Protein AF-A0A0H2SEQ3-F1 (afdb_monomer)

Solvent-accessible surface area (backbone atoms only — not comparable to full-atom values): 4459 Å² total; per-residue (Å²): 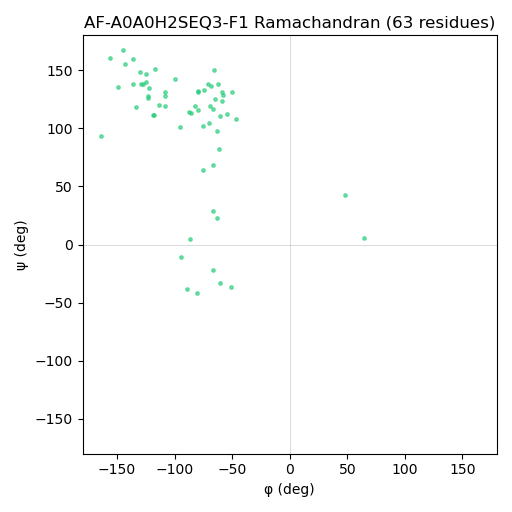131,83,62,88,73,51,45,76,49,78,40,61,84,80,80,78,93,64,97,65,85,67,86,67,81,70,67,72,45,32,41,38,36,30,30,80,47,75,56,95,92,37,85,43,73,50,72,79,44,75,50,66,39,73,93,74,58,77,73,75,71,80,90,78,130

Mean predicted aligned error: 9.79 Å

Foldseek 3Di:
DADPQKDKDWDFDDDPDDPDPDPDPTDTFKMWIWHWDQDPNDTDIGTPDIDGDPVPDDPPDPPDD

Radius of gyration: 17.38 Å; Cα contacts (8 Å, |Δi|>4): 76; chains: 1; bounding box: 42×44×41 Å

Sequence (65 aa):
MFHELARIVLLSPIQVETDDQSKDLRPLQAFAIFRFEREDKRNMIYCYELQVRKSELRTLCPAFC

Organism: NCBI:txid27342

Nearest PDB structures (foldseek):
  5ldk-assembly1_A  TM=6.865E-01  e=1.392E+00  Escherichia coli BL21(DE3)
  8tl6-assembly1_A  TM=4.393E-01  e=2.584E+00  Homo sapiens
  6ue5-assembly1_B  TM=4.668E-01  e=4.511E+00  Homo sapiens
  5n61-assembly1_P  TM=3.977E-01  e=8.378E+00  Saccharomyces cerevisiae S288C

Secondary structure (DSSP, 8-state):
---TT-EEEEE-PPPP--S------PPP-EEEEEEEEEETTEEEEEEEEEEE-GGG---------

pLDDT: mean 80.09, std 16.95, range [42.03, 96.69]

Structure (mmCIF, N/CA/C/O backbone):
data_AF-A0A0H2SEQ3-F1
#
_entry.id   AF-A0A0H2SEQ3-F1
#
loop_
_atom_site.group_PDB
_atom_site.id
_atom_site.type_symbol
_atom_site.label_atom_id
_atom_site.label_alt_id
_atom_site.label_comp_id
_atom_site.label_asym_id
_atom_site.label_entity_id
_atom_site.label_seq_id
_atom_site.pdbx_PDB_ins_code
_atom_site.Cartn_x
_atom_site.Cartn_y
_atom_site.Cartn_z
_atom_site.occupancy
_atom_site.B_iso_or_equiv
_atom_site.auth_seq_id
_atom_site.auth_comp_id
_atom_site.auth_asym_id
_atom_site.auth_atom_id
_atom_site.pdbx_PDB_model_num
ATOM 1 N N . MET A 1 1 ? -13.523 -2.034 -5.218 1.00 59.56 1 MET A N 1
ATOM 2 C CA . MET A 1 1 ? -13.986 -0.695 -4.796 1.00 59.56 1 MET A CA 1
ATOM 3 C C . MET A 1 1 ? -13.008 -0.197 -3.745 1.00 59.56 1 MET A C 1
ATOM 5 O O . MET A 1 1 ? -12.748 -0.946 -2.812 1.00 59.56 1 MET A O 1
ATOM 9 N N . PHE A 1 2 ? -12.393 0.972 -3.930 1.00 69.44 2 PHE A N 1
ATOM 10 C CA . PHE A 1 2 ? -11.461 1.521 -2.937 1.00 69.44 2 PHE A CA 1
ATOM 11 C C . PHE A 1 2 ? -12.234 1.977 -1.694 1.00 69.44 2 PHE A C 1
ATOM 13 O O . PHE A 1 2 ? -13.316 2.544 -1.819 1.00 69.44 2 PHE A O 1
ATOM 20 N N . HIS A 1 3 ? -11.702 1.697 -0.503 1.00 78.25 3 HIS A N 1
ATOM 21 C CA . HIS A 1 3 ? -12.311 2.127 0.756 1.00 78.25 3 HIS A CA 1
ATOM 22 C C . HIS A 1 3 ? -12.225 3.659 0.888 1.00 78.25 3 HIS A C 1
ATOM 24 O O . HIS A 1 3 ? -11.166 4.227 0.639 1.00 78.25 3 HIS A O 1
ATOM 30 N N . GLU A 1 4 ? -13.289 4.340 1.322 1.00 88.25 4 GLU A N 1
ATOM 31 C CA . GLU A 1 4 ? -13.355 5.820 1.354 1.00 88.25 4 GLU A CA 1
ATOM 32 C C . GLU A 1 4 ? -12.275 6.465 2.241 1.00 88.25 4 GLU A C 1
ATOM 34 O O . GLU A 1 4 ? -11.750 7.540 1.957 1.00 88.25 4 GLU A O 1
ATOM 39 N N . LEU A 1 5 ? -11.905 5.772 3.319 1.00 89.81 5 LEU A N 1
ATOM 40 C CA . LEU A 1 5 ? -10.850 6.192 4.247 1.00 89.81 5 LEU A CA 1
ATOM 41 C C . LEU A 1 5 ? -9.438 5.748 3.838 1.00 89.81 5 LEU A C 1
ATOM 43 O O . LEU A 1 5 ? -8.491 5.949 4.602 1.00 89.81 5 LEU A O 1
ATOM 47 N N . ALA A 1 6 ? -9.279 5.135 2.664 1.00 93.31 6 ALA A N 1
ATOM 48 C CA . ALA A 1 6 ? -7.961 4.788 2.168 1.00 93.31 6 ALA A CA 1
ATOM 49 C C . ALA A 1 6 ? -7.137 6.053 1.872 1.00 93.31 6 ALA A C 1
ATOM 51 O O . ALA A 1 6 ? -7.642 7.132 1.537 1.00 93.31 6 ALA A O 1
ATOM 52 N N . ARG A 1 7 ? -5.828 5.907 2.023 1.00 94.38 7 ARG A N 1
ATOM 53 C CA . ARG A 1 7 ? -4.800 6.881 1.685 1.00 94.38 7 ARG A CA 1
ATOM 54 C C . ARG A 1 7 ? -3.818 6.217 0.738 1.00 94.38 7 ARG A C 1
ATOM 56 O O . ARG A 1 7 ? -3.589 5.010 0.811 1.00 94.38 7 ARG A O 1
ATOM 63 N N . ILE A 1 8 ? -3.276 7.022 -0.166 1.00 94.69 8 ILE A N 1
ATOM 64 C CA . ILE A 1 8 ? -2.351 6.570 -1.197 1.00 94.69 8 ILE A CA 1
ATOM 65 C C . ILE A 1 8 ? -1.071 7.379 -1.049 1.00 94.69 8 ILE A C 1
ATOM 67 O O . ILE A 1 8 ? -1.115 8.609 -1.014 1.00 94.69 8 ILE A O 1
ATOM 71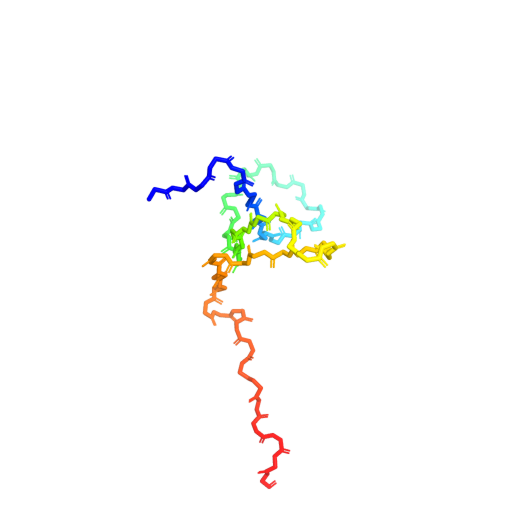 N N . VAL A 1 9 ? 0.059 6.687 -0.960 1.00 94.19 9 VAL A N 1
ATOM 72 C CA . VAL A 1 9 ? 1.387 7.294 -1.066 1.00 94.19 9 VAL A CA 1
ATOM 73 C C . VAL A 1 9 ? 1.982 6.872 -2.397 1.00 94.19 9 VAL A C 1
ATOM 75 O O . VAL A 1 9 ? 2.024 5.684 -2.714 1.00 94.19 9 VAL A O 1
ATOM 78 N N . LEU A 1 10 ? 2.428 7.860 -3.168 1.00 92.44 10 LEU A N 1
ATOM 79 C CA . LEU A 1 10 ? 3.093 7.683 -4.452 1.00 92.44 10 LEU A CA 1
ATOM 80 C C . LEU A 1 10 ? 4.569 8.034 -4.286 1.00 92.44 10 LEU A C 1
ATOM 82 O O . LEU A 1 10 ? 4.894 9.089 -3.743 1.00 92.44 10 LEU A O 1
ATOM 86 N N . LEU A 1 11 ? 5.451 7.159 -4.761 1.00 89.94 11 LEU A N 1
ATOM 87 C CA . LEU A 1 11 ? 6.889 7.383 -4.747 1.00 89.94 11 LEU A CA 1
ATOM 88 C C . LEU A 1 11 ? 7.388 7.650 -6.166 1.00 89.94 11 LEU A C 1
ATOM 90 O O . LEU A 1 11 ? 7.293 6.795 -7.051 1.00 89.94 11 LEU A O 1
ATOM 94 N N . SER A 1 12 ? 7.958 8.834 -6.357 1.00 86.81 12 SER A N 1
ATOM 95 C CA . SER A 1 12 ? 8.625 9.256 -7.587 1.00 86.81 12 SER A CA 1
ATOM 96 C C . SER A 1 12 ? 10.010 9.823 -7.264 1.00 86.81 12 SER A C 1
ATOM 98 O O . SER A 1 12 ? 10.158 10.456 -6.215 1.00 86.81 12 SER A O 1
ATOM 100 N N . PRO A 1 13 ? 11.002 9.677 -8.156 1.00 81.50 13 PRO A N 1
ATOM 101 C CA . PRO A 1 13 ? 12.341 10.210 -7.933 1.00 81.50 13 PRO A CA 1
ATOM 102 C C . PRO A 1 13 ? 12.334 11.745 -7.814 1.00 81.50 13 PRO A C 1
ATOM 104 O O . PRO A 1 13 ? 11.640 12.446 -8.560 1.00 81.50 13 PRO A O 1
ATOM 107 N N . ILE A 1 14 ? 13.108 12.270 -6.861 1.00 74.56 14 ILE A N 1
ATOM 108 C CA . ILE A 1 14 ? 13.317 13.711 -6.651 1.00 74.56 14 ILE A CA 1
ATOM 109 C C . ILE A 1 14 ? 14.354 14.200 -7.677 1.00 74.56 14 ILE A C 1
ATOM 111 O O . ILE A 1 14 ? 15.389 13.560 -7.847 1.00 74.56 14 ILE A O 1
ATOM 115 N N . GLN A 1 15 ? 14.081 15.310 -8.371 1.00 65.88 15 GLN A N 1
ATOM 116 C CA . GLN A 1 15 ? 15.073 15.966 -9.230 1.00 65.88 15 GLN A CA 1
ATOM 117 C C . GLN A 1 15 ? 16.096 16.706 -8.36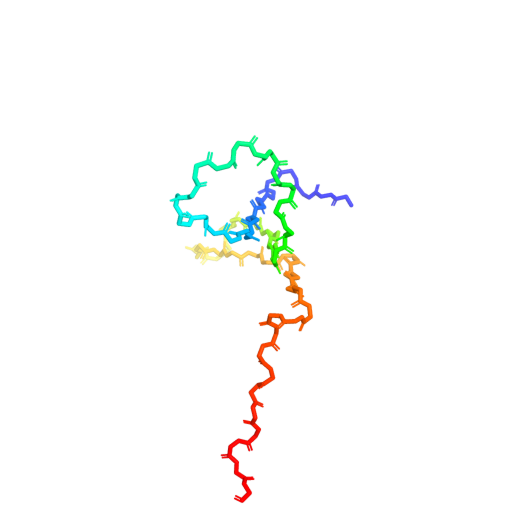2 1.00 65.88 15 G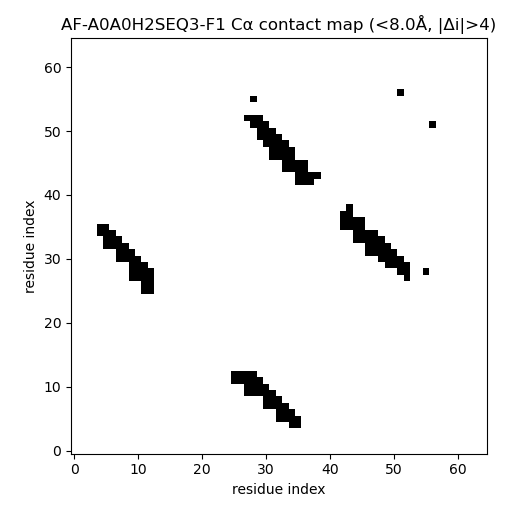LN A C 1
ATOM 119 O O . GLN A 1 15 ? 15.720 17.450 -7.459 1.00 65.88 15 GLN A O 1
ATOM 124 N N . VAL A 1 16 ? 17.381 16.534 -8.666 1.00 61.81 16 VAL A N 1
ATOM 125 C CA . VAL A 1 16 ? 18.397 17.544 -8.351 1.00 61.81 16 VAL A CA 1
ATOM 126 C C . VAL A 1 16 ? 18.255 18.591 -9.451 1.00 61.81 16 VAL A C 1
ATOM 128 O O . VAL A 1 16 ? 18.381 18.239 -10.622 1.00 61.81 16 VAL A O 1
ATOM 131 N N . GLU A 1 17 ? 17.874 19.817 -9.090 1.00 55.22 17 GLU A N 1
ATOM 132 C CA . GLU A 1 17 ? 17.501 20.886 -10.025 1.00 55.22 17 GLU A CA 1
ATOM 133 C C . GLU A 1 17 ? 18.508 21.013 -11.176 1.00 55.22 17 GLU A C 1
ATOM 135 O O . GLU A 1 17 ? 19.643 21.449 -11.002 1.00 55.22 17 GLU A O 1
ATOM 140 N N . THR A 1 18 ? 18.086 20.590 -12.364 1.00 55.06 18 THR A N 1
ATOM 141 C CA . THR A 1 18 ? 18.725 20.946 -13.627 1.00 55.06 18 THR A CA 1
ATOM 142 C C . THR A 1 18 ? 17.623 21.590 -14.455 1.00 55.06 18 THR A C 1
ATOM 144 O O . THR A 1 18 ? 16.531 21.037 -14.553 1.00 55.06 18 THR A O 1
ATOM 147 N N . ASP A 1 19 ? 17.902 22.794 -14.939 1.00 54.78 19 ASP A N 1
ATOM 148 C CA . ASP A 1 19 ? 17.007 23.871 -15.398 1.00 54.78 19 ASP A CA 1
ATOM 149 C C . ASP A 1 19 ? 16.111 23.558 -16.623 1.00 54.78 19 ASP A C 1
ATOM 151 O O . ASP A 1 19 ? 15.659 24.458 -17.326 1.00 54.78 19 ASP A O 1
ATOM 155 N N . ASP A 1 20 ? 15.830 22.287 -16.913 1.00 56.91 20 ASP A N 1
ATOM 156 C CA . ASP A 1 20 ? 15.017 21.895 -18.061 1.00 56.91 20 ASP A CA 1
ATOM 157 C C . ASP A 1 20 ? 13.552 21.696 -17.658 1.00 56.91 20 ASP A C 1
ATOM 159 O O . ASP A 1 20 ? 13.141 20.667 -17.119 1.00 56.91 20 ASP A O 1
ATOM 163 N N . GLN A 1 21 ? 12.739 22.710 -17.969 1.00 54.59 21 GLN A N 1
ATOM 164 C CA . GLN A 1 21 ? 11.288 22.807 -17.754 1.00 54.59 21 GLN A CA 1
ATOM 165 C C . GLN A 1 21 ? 10.451 21.821 -18.593 1.00 54.59 21 GLN A C 1
ATOM 167 O O . GLN A 1 21 ? 9.289 22.088 -18.924 1.00 54.59 21 GLN A O 1
ATOM 172 N N . SER A 1 22 ? 10.998 20.663 -18.947 1.00 57.78 22 SER A N 1
ATOM 173 C CA . SER A 1 22 ? 10.167 19.577 -19.440 1.00 57.78 22 SER A CA 1
ATOM 174 C C . SER A 1 22 ? 9.342 19.070 -18.257 1.00 57.78 22 SER A C 1
ATOM 176 O O . SER A 1 22 ? 9.862 18.673 -17.215 1.00 57.78 22 SER A O 1
ATOM 178 N N . LYS A 1 23 ? 8.011 19.149 -18.373 1.00 56.81 23 LYS A N 1
ATOM 179 C CA . LYS A 1 23 ? 7.071 18.474 -17.468 1.00 56.81 23 LYS A CA 1
ATOM 180 C C . LYS A 1 23 ? 7.221 16.968 -17.674 1.00 56.81 23 LYS A C 1
ATOM 182 O O . LYS A 1 23 ? 6.346 16.324 -18.249 1.00 56.81 23 LYS A O 1
ATOM 187 N N . ASP A 1 24 ? 8.358 16.429 -17.265 1.00 58.28 24 ASP A N 1
ATOM 188 C CA . ASP A 1 24 ? 8.677 15.028 -17.411 1.00 58.28 24 ASP A CA 1
ATOM 189 C C . ASP A 1 24 ? 7.720 14.248 -16.521 1.00 58.28 24 ASP A C 1
ATOM 191 O O . ASP A 1 24 ? 7.688 14.397 -15.293 1.00 58.28 24 ASP A O 1
ATOM 195 N N . LEU A 1 25 ? 6.897 13.426 -17.172 1.00 65.06 25 LEU A N 1
ATOM 196 C CA . LEU A 1 25 ? 6.098 12.386 -16.544 1.00 65.06 25 LEU A CA 1
ATOM 197 C C . LEU A 1 25 ? 7.070 11.404 -15.884 1.00 65.06 25 LEU A C 1
ATOM 199 O O . LEU A 1 25 ? 7.446 10.384 -16.462 1.00 65.06 25 LEU A O 1
ATOM 203 N N . ARG A 1 26 ? 7.526 11.749 -14.677 1.00 72.69 26 ARG A N 1
ATOM 204 C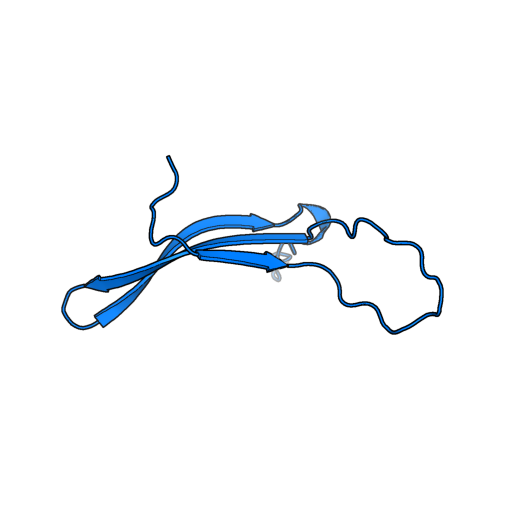 CA . ARG A 1 26 ? 8.462 10.931 -13.914 1.00 72.69 26 ARG A CA 1
ATOM 205 C C . ARG A 1 26 ? 7.836 9.554 -13.706 1.00 72.69 26 ARG A C 1
ATOM 207 O O . ARG A 1 26 ? 6.695 9.473 -13.243 1.00 72.69 26 ARG A O 1
ATOM 214 N N . PRO A 1 27 ? 8.556 8.469 -14.028 1.00 83.75 27 PRO A N 1
ATOM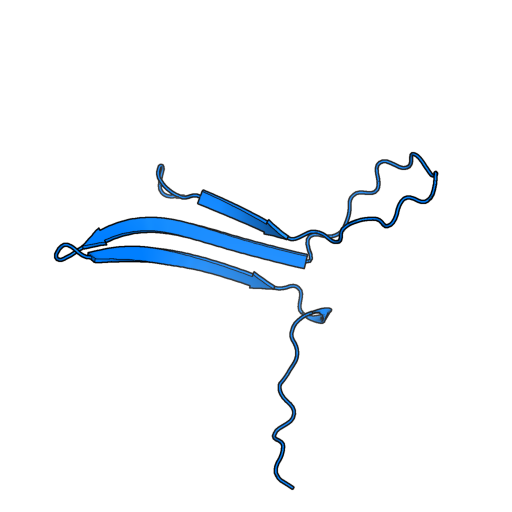 215 C CA . PRO A 1 27 ? 8.009 7.138 -13.866 1.00 83.75 27 PRO A CA 1
ATOM 216 C C . PRO A 1 27 ? 7.763 6.875 -12.379 1.00 83.75 27 PRO A C 1
ATOM 218 O O . PRO A 1 27 ? 8.675 6.995 -11.558 1.00 83.75 27 PRO A O 1
ATOM 221 N N . LEU A 1 28 ? 6.528 6.507 -12.038 1.00 87.19 28 LEU A N 1
ATOM 222 C CA . LEU A 1 28 ? 6.167 6.064 -10.696 1.00 87.19 28 LEU A CA 1
ATOM 223 C C . LEU A 1 28 ? 7.018 4.838 -10.332 1.00 87.19 28 LEU A C 1
ATOM 225 O O . LEU A 1 28 ? 7.029 3.841 -11.058 1.00 87.19 28 LEU A O 1
ATOM 229 N N . GLN A 1 29 ? 7.747 4.919 -9.222 1.00 91.44 29 GLN A N 1
ATOM 230 C CA . GLN A 1 29 ? 8.611 3.832 -8.759 1.00 91.44 29 GLN A CA 1
ATOM 231 C C . GLN A 1 29 ? 7.864 2.865 -7.852 1.00 91.44 29 GLN A C 1
ATOM 233 O O . GLN A 1 29 ? 8.082 1.659 -7.931 1.00 91.44 29 GLN A O 1
ATOM 238 N N . ALA A 1 30 ? 6.986 3.377 -6.997 1.00 92.94 30 ALA A N 1
ATOM 239 C CA . ALA A 1 30 ? 6.187 2.558 -6.102 1.00 92.94 30 ALA A CA 1
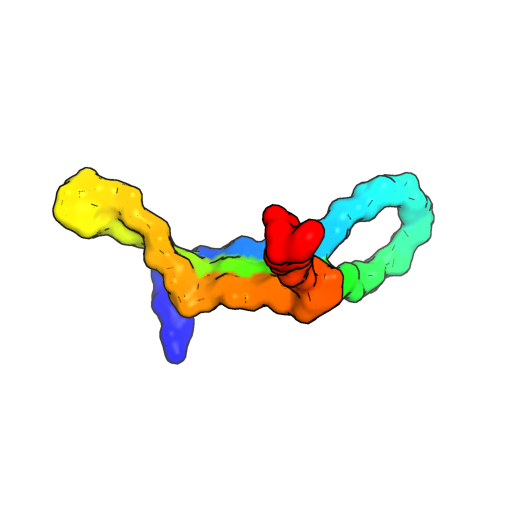ATOM 240 C C . ALA A 1 30 ? 4.914 3.291 -5.687 1.00 92.94 30 ALA A C 1
ATOM 242 O O . ALA A 1 30 ? 4.841 4.522 -5.743 1.00 92.94 30 ALA A O 1
ATOM 243 N N . PHE A 1 31 ? 3.936 2.534 -5.210 1.00 94.31 31 PHE A N 1
ATOM 244 C CA . PHE A 1 31 ? 2.814 3.086 -4.469 1.00 94.31 31 PHE A CA 1
ATOM 245 C C . PHE A 1 31 ? 2.388 2.153 -3.343 1.00 94.31 31 PHE A C 1
ATOM 247 O O . PHE A 1 31 ? 2.583 0.938 -3.411 1.00 94.31 31 PHE A O 1
ATOM 254 N N . ALA A 1 32 ? 1.768 2.741 -2.327 1.00 96.00 32 ALA A N 1
ATOM 255 C CA . ALA A 1 32 ? 1.086 2.012 -1.273 1.00 96.00 32 ALA A CA 1
ATOM 256 C C . ALA A 1 32 ? -0.325 2.567 -1.090 1.00 96.00 32 ALA A C 1
ATOM 258 O O . ALA A 1 32 ? -0.518 3.785 -1.070 1.00 96.00 32 ALA A O 1
ATOM 259 N N . ILE A 1 33 ? -1.290 1.672 -0.914 1.00 95.56 33 ILE A N 1
ATOM 260 C CA . ILE A 1 33 ? -2.667 1.990 -0.546 1.00 95.56 33 ILE A CA 1
ATOM 261 C C . ILE A 1 33 ? -2.900 1.423 0.842 1.00 95.56 33 ILE A C 1
ATOM 263 O O . ILE A 1 33 ? -2.783 0.217 1.059 1.00 95.56 33 ILE A O 1
ATOM 267 N N . PHE A 1 34 ? -3.234 2.288 1.789 1.00 96.25 34 PHE A N 1
ATOM 268 C CA . PHE A 1 34 ? -3.390 1.891 3.180 1.00 96.25 34 PHE A CA 1
ATOM 269 C C . PHE A 1 34 ? -4.494 2.666 3.885 1.00 96.25 34 PHE A C 1
ATOM 271 O O . PHE A 1 34 ? -4.989 3.676 3.390 1.00 96.25 34 PHE A O 1
ATOM 278 N N . ARG A 1 35 ? -4.879 2.205 5.070 1.00 95.31 35 ARG A N 1
ATOM 279 C CA . ARG A 1 35 ? -5.850 2.871 5.935 1.00 95.31 35 ARG A CA 1
ATOM 280 C C . ARG A 1 35 ? -5.361 2.873 7.374 1.00 95.31 35 ARG A C 1
ATOM 282 O O . ARG A 1 35 ? -4.853 1.867 7.863 1.00 95.31 35 ARG A O 1
ATOM 289 N N . PHE A 1 36 ? -5.552 4.006 8.040 1.00 95.56 36 PHE A N 1
ATOM 290 C CA . PHE A 1 36 ? -5.432 4.085 9.489 1.00 95.56 36 PHE A CA 1
ATOM 291 C C . PHE A 1 36 ? -6.704 3.545 10.130 1.00 95.56 36 PHE A C 1
ATOM 293 O O . PHE A 1 36 ? -7.812 3.958 9.780 1.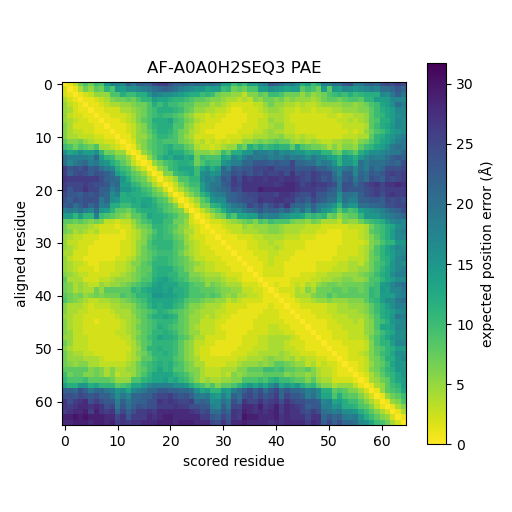00 95.56 36 PHE A O 1
ATOM 300 N N . GLU A 1 37 ? -6.533 2.661 11.095 1.00 94.81 37 GLU A N 1
ATOM 301 C CA . GLU A 1 37 ? -7.620 2.074 11.863 1.00 94.81 37 GLU A CA 1
ATOM 302 C C . GLU A 1 37 ? -7.231 2.062 13.339 1.00 94.81 37 GLU A C 1
ATOM 304 O O . GLU A 1 37 ? -6.047 2.097 13.694 1.00 94.81 37 GLU A O 1
ATOM 309 N N . ARG A 1 38 ? -8.233 1.951 14.205 1.00 94.81 38 ARG A N 1
ATOM 310 C CA . ARG A 1 38 ? -8.021 1.641 15.609 1.00 94.81 38 ARG A CA 1
ATOM 311 C C . ARG A 1 38 ? -8.702 0.322 15.938 1.00 94.81 38 ARG A C 1
ATOM 313 O O . ARG A 1 38 ? -9.925 0.267 15.980 1.00 94.81 38 ARG A O 1
ATOM 320 N N . GLU A 1 39 ? -7.910 -0.703 16.216 1.00 95.31 39 GLU A N 1
ATOM 321 C CA . GLU A 1 39 ? -8.383 -2.033 16.615 1.00 95.31 39 GLU A CA 1
ATOM 322 C C . GLU A 1 39 ? -7.783 -2.374 17.984 1.00 95.31 39 GLU A C 1
ATOM 324 O O . GLU A 1 39 ? -6.619 -2.074 18.244 1.00 95.31 39 GLU A O 1
ATOM 329 N N . ASP A 1 40 ? -8.587 -2.900 18.913 1.00 94.06 40 ASP A N 1
ATOM 330 C CA . ASP A 1 40 ? -8.154 -3.272 20.272 1.00 94.06 40 ASP A CA 1
ATOM 331 C C . ASP A 1 40 ? -7.329 -2.200 21.005 1.00 94.06 40 ASP A C 1
ATOM 333 O O . ASP A 1 40 ? -6.323 -2.465 21.667 1.00 94.06 40 ASP A O 1
ATOM 337 N N . LYS A 1 41 ? -7.774 -0.942 20.887 1.00 95.00 41 LYS A N 1
ATOM 338 C CA . LYS A 1 41 ? -7.120 0.262 21.437 1.00 95.00 41 LYS A CA 1
ATOM 339 C C . LYS A 1 41 ? -5.741 0.575 20.835 1.00 95.00 41 LYS A C 1
ATOM 341 O O . LYS A 1 41 ? -5.128 1.545 21.284 1.00 95.00 41 LYS A O 1
ATOM 346 N N . ARG A 1 42 ? -5.289 -0.151 19.812 1.00 95.75 42 ARG A N 1
ATOM 347 C CA . ARG A 1 42 ? -4.025 0.060 19.095 1.00 95.75 42 ARG A CA 1
ATOM 348 C C . ARG A 1 42 ? -4.263 0.815 17.793 1.00 95.75 42 ARG A C 1
ATOM 350 O O . ARG A 1 42 ? -5.267 0.605 17.122 1.00 95.75 42 ARG A O 1
ATOM 357 N N . ASN A 1 43 ? -3.332 1.700 17.449 1.00 96.69 43 ASN A N 1
ATOM 358 C CA . ASN A 1 43 ? -3.332 2.369 16.152 1.00 96.69 43 ASN A CA 1
ATOM 359 C C . ASN A 1 43 ? -2.681 1.432 15.134 1.00 96.69 43 ASN A C 1
ATOM 361 O O . ASN A 1 43 ? -1.518 1.065 15.298 1.00 96.69 43 ASN A O 1
ATOM 365 N N . MET A 1 44 ? -3.433 1.052 14.109 1.00 95.88 44 MET A N 1
ATOM 366 C CA . MET A 1 44 ? -3.020 0.107 13.080 1.00 95.88 44 MET A CA 1
ATOM 367 C C . MET A 1 44 ? -2.979 0.800 11.719 1.00 95.88 44 MET A C 1
ATOM 369 O O . MET A 1 44 ? -3.734 1.738 11.451 1.00 95.88 44 MET A O 1
ATOM 373 N N . ILE A 1 45 ? -2.098 0.312 10.849 1.00 95.50 45 ILE A N 1
ATOM 374 C CA . ILE A 1 45 ? -2.069 0.677 9.434 1.00 95.50 45 ILE A CA 1
ATOM 375 C C . ILE A 1 45 ? -2.317 -0.598 8.642 1.00 95.50 45 ILE A C 1
ATOM 377 O O . ILE A 1 45 ? -1.466 -1.486 8.609 1.00 95.50 45 ILE A O 1
ATOM 381 N N . TYR A 1 46 ? -3.473 -0.684 7.993 1.00 94.25 46 TYR A N 1
ATOM 382 C CA . TYR A 1 46 ? -3.764 -1.774 7.069 1.00 94.25 46 TYR A CA 1
ATOM 383 C C . TYR A 1 46 ? -3.258 -1.391 5.694 1.00 94.25 46 TYR A C 1
ATOM 385 O O . TYR A 1 46 ? -3.767 -0.447 5.094 1.00 94.25 46 TYR A O 1
ATOM 393 N N . CYS A 1 47 ? -2.258 -2.116 5.205 1.00 94.06 47 CYS A N 1
ATOM 394 C CA . CYS A 1 47 ? -1.797 -2.005 3.830 1.00 94.06 47 CYS A CA 1
ATOM 395 C C . CYS A 1 47 ? -2.652 -2.923 2.954 1.00 94.06 47 CYS A C 1
ATOM 397 O O . CYS A 1 47 ? -2.613 -4.141 3.115 1.00 94.06 47 CYS A O 1
ATOM 399 N N . TYR A 1 48 ? -3.443 -2.337 2.060 1.00 93.75 48 TYR A N 1
ATOM 400 C CA . TYR A 1 48 ? -4.243 -3.087 1.093 1.00 93.75 48 TYR A CA 1
ATOM 401 C C . TYR A 1 48 ? -3.401 -3.527 -0.095 1.00 93.75 48 TYR A C 1
ATOM 403 O O . TYR A 1 48 ? -3.537 -4.647 -0.575 1.00 93.75 48 TYR A O 1
ATOM 411 N N . GLU A 1 49 ? -2.538 -2.633 -0.571 1.00 94.62 49 GLU A N 1
ATOM 412 C CA . GLU A 1 49 ? -1.724 -2.875 -1.747 1.00 94.62 49 GLU A CA 1
ATOM 413 C C . GLU A 1 49 ? -0.397 -2.139 -1.627 1.00 94.62 49 GLU A C 1
ATOM 415 O O . GLU A 1 49 ? -0.348 -0.967 -1.255 1.00 94.62 49 GLU A O 1
ATOM 420 N N . LEU A 1 50 ? 0.675 -2.842 -1.971 1.00 93.56 50 LEU A N 1
ATOM 421 C CA . LEU A 1 50 ? 2.010 -2.293 -2.113 1.00 93.56 50 LEU A CA 1
ATOM 422 C C . LEU A 1 50 ? 2.572 -2.830 -3.417 1.00 93.56 50 LEU A C 1
ATOM 424 O O . LEU A 1 50 ? 2.743 -4.039 -3.572 1.00 93.56 50 LEU A O 1
ATOM 428 N N . GLN A 1 51 ? 2.878 -1.930 -4.340 1.00 93.88 51 GLN A N 1
ATOM 429 C CA . GLN A 1 51 ? 3.546 -2.292 -5.577 1.00 93.88 51 GLN A CA 1
ATOM 430 C C . GLN A 1 51 ? 4.810 -1.473 -5.746 1.00 93.88 51 GLN A C 1
ATOM 432 O O . GLN A 1 51 ? 4.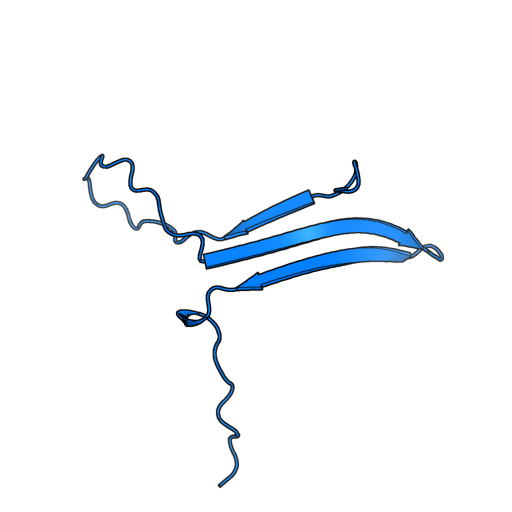848 -0.270 -5.485 1.00 93.88 51 GLN A O 1
ATOM 437 N N . VAL A 1 52 ? 5.843 -2.152 -6.224 1.00 92.50 52 VAL A N 1
ATOM 438 C CA . VAL A 1 52 ? 7.147 -1.575 -6.518 1.00 92.50 52 VAL A CA 1
ATOM 439 C C . VAL A 1 52 ? 7.502 -1.955 -7.946 1.00 92.50 52 VAL A C 1
ATOM 441 O O . VAL A 1 52 ? 7.283 -3.090 -8.378 1.00 92.50 52 VAL A O 1
ATOM 444 N N . ARG A 1 53 ? 8.054 -1.007 -8.698 1.00 89.44 53 ARG A N 1
ATOM 445 C CA . ARG A 1 53 ? 8.550 -1.248 -10.047 1.00 89.44 53 ARG A CA 1
ATOM 446 C C . ARG A 1 53 ? 9.623 -2.329 -9.984 1.00 89.44 53 ARG A C 1
ATOM 448 O O . ARG A 1 53 ? 10.554 -2.242 -9.193 1.00 89.44 53 ARG A O 1
ATOM 455 N N . LYS A 1 54 ? 9.515 -3.339 -10.851 1.00 85.94 54 LYS A N 1
ATOM 456 C CA . LYS A 1 54 ? 10.387 -4.527 -10.834 1.00 85.94 54 LYS A CA 1
ATOM 457 C C . LYS A 1 54 ? 11.887 -4.198 -10.798 1.00 85.94 54 LYS A C 1
ATOM 459 O O . LYS A 1 54 ? 12.637 -4.907 -10.144 1.00 85.94 54 LYS A O 1
ATOM 464 N N . SER A 1 55 ? 12.310 -3.133 -11.480 1.00 86.12 55 SER A N 1
ATOM 465 C CA . SER A 1 55 ? 13.707 -2.678 -11.516 1.00 86.12 55 SER A CA 1
ATOM 466 C C . SER A 1 55 ? 14.234 -2.150 -10.177 1.00 86.12 55 SER A C 1
ATOM 468 O O . SER A 1 55 ? 15.441 -2.119 -9.982 1.00 86.12 55 SER A O 1
ATOM 470 N N . GLU A 1 56 ? 13.348 -1.735 -9.272 1.00 82.50 56 GLU A N 1
ATOM 471 C CA . GLU A 1 56 ? 13.682 -1.187 -7.950 1.00 82.50 56 GLU A CA 1
ATOM 472 C C . GLU A 1 56 ? 13.655 -2.266 -6.857 1.00 82.50 56 GLU A C 1
ATOM 474 O O . GLU A 1 56 ? 14.083 -2.041 -5.723 1.00 82.50 56 GLU A O 1
ATOM 479 N N . LEU A 1 57 ? 13.140 -3.457 -7.181 1.00 80.94 57 LEU A N 1
ATOM 480 C CA . LEU A 1 57 ? 13.071 -4.561 -6.243 1.00 80.94 57 LEU A CA 1
ATOM 481 C C . LEU A 1 57 ? 14.471 -5.156 -6.087 1.00 80.94 57 LEU A C 1
ATOM 483 O O . LEU A 1 57 ? 14.949 -5.904 -6.940 1.00 80.94 57 LEU A O 1
ATOM 487 N N . ARG A 1 58 ? 15.151 -4.823 -4.988 1.00 77.50 58 ARG A N 1
ATOM 488 C CA . ARG A 1 58 ? 16.390 -5.510 -4.624 1.00 77.50 58 ARG A CA 1
ATOM 489 C C . ARG A 1 58 ? 16.045 -6.929 -4.193 1.00 77.50 58 ARG A C 1
ATOM 491 O O . ARG A 1 58 ? 15.570 -7.146 -3.082 1.00 77.50 58 ARG A O 1
ATOM 498 N N . THR A 1 59 ? 16.317 -7.901 -5.056 1.00 61.22 59 THR A N 1
ATOM 499 C CA . THR A 1 59 ? 16.491 -9.284 -4.621 1.00 61.22 59 THR A CA 1
ATOM 500 C C . THR A 1 59 ? 17.673 -9.273 -3.662 1.00 61.22 59 THR A C 1
ATOM 502 O O . THR A 1 59 ? 18.799 -8.991 -4.068 1.00 61.22 59 THR A O 1
ATOM 505 N N . LEU A 1 60 ? 17.423 -9.503 -2.374 1.00 55.78 60 LEU A N 1
ATOM 506 C CA . LEU A 1 60 ? 18.500 -9.814 -1.445 1.00 55.78 60 LEU A CA 1
ATOM 507 C C . LEU A 1 60 ? 19.239 -11.017 -2.043 1.00 55.78 60 LEU A C 1
ATOM 509 O O . LEU A 1 60 ? 18.653 -12.092 -2.165 1.00 55.78 60 LEU A O 1
ATOM 513 N N . CYS A 1 61 ? 20.489 -10.829 -2.481 1.00 51.66 61 CYS A N 1
ATOM 514 C CA . CYS A 1 61 ? 21.365 -11.962 -2.751 1.00 51.66 61 CYS A CA 1
ATOM 515 C C . CYS A 1 61 ? 21.317 -12.865 -1.510 1.00 51.66 61 CYS A C 1
ATOM 517 O O . CYS A 1 61 ? 21.460 -12.337 -0.400 1.00 51.66 61 CYS A O 1
ATOM 519 N N . PRO A 1 62 ? 21.118 -14.188 -1.649 1.00 46.81 62 PRO A N 1
ATOM 520 C CA . PRO A 1 62 ? 21.331 -15.093 -0.537 1.00 46.81 62 PRO A CA 1
ATOM 521 C C . PRO A 1 62 ? 22.817 -15.004 -0.198 1.00 46.81 62 PRO A C 1
ATOM 523 O O . PRO A 1 62 ? 23.667 -15.565 -0.883 1.00 46.81 62 PRO A O 1
ATOM 526 N N . ALA A 1 63 ? 23.143 -14.205 0.809 1.00 53.09 63 ALA A N 1
ATOM 527 C CA . ALA A 1 63 ? 24.496 -14.027 1.293 1.00 53.09 63 ALA A CA 1
ATOM 528 C C . ALA A 1 63 ? 24.904 -15.252 2.114 1.00 53.09 63 ALA A C 1
ATOM 530 O O . ALA A 1 63 ? 25.081 -15.111 3.307 1.00 53.09 63 ALA A O 1
ATOM 531 N N . PHE A 1 64 ? 24.986 -16.432 1.491 1.00 47.84 64 PHE A N 1
ATOM 532 C CA . PHE A 1 64 ? 25.693 -17.624 1.975 1.00 47.84 64 PHE A CA 1
ATOM 533 C C . PHE A 1 64 ? 25.880 -18.598 0.796 1.00 47.84 64 PHE A C 1
ATOM 535 O O . PHE A 1 64 ? 24.997 -19.398 0.489 1.00 47.84 64 PHE A O 1
ATOM 542 N N . CYS A 1 65 ? 27.028 -18.504 0.127 1.00 42.03 65 CYS A N 1
ATOM 543 C CA . CYS A 1 65 ? 27.678 -19.583 -0.621 1.00 42.03 65 CYS A CA 1
ATOM 544 C C . CYS A 1 65 ? 29.158 -19.546 -0.249 1.00 42.03 65 CYS A C 1
ATOM 546 O O . CYS A 1 65 ? 29.699 -18.417 -0.189 1.00 42.03 65 CYS A O 1
#